Protein AF-A0A178ELN5-F1 (afdb_monomer_lite)

Secondary structure (DSSP, 8-state):
-----------------SBTTBSEEEPPPEE-STT-EEEEEEETTS-EEEEEEESS-GGGSSSEEEPSSS--EEEE--TTT---

Radius of gyration: 19.18 Å; chains: 1; bounding box: 44×32×62 Å

Foldseek 3Di:
DDDDDPPPDPPPPPLPCCDVPDQKDWDDWDDPDPQWIKIFIAGSVRDGDDMDIDSDDPCVPLQFPFDDPVTDTDDGADPVPRHD

Structure (mmCIF, N/CA/C/O backbone):
data_AF-A0A178ELN5-F1
#
_entry.id   AF-A0A178ELN5-F1
#
loop_
_atom_site.group_PDB
_atom_site.id
_atom_site.type_symbol
_atom_site.label_atom_id
_atom_site.label_alt_id
_atom_site.label_comp_id
_atom_site.label_asym_id
_atom_site.label_entity_id
_atom_site.label_seq_id
_atom_site.pdbx_PDB_ins_code
_atom_site.Cartn_x
_atom_site.Cartn_y
_atom_site.Cartn_z
_atom_site.occupancy
_atom_site.B_iso_or_equiv
_atom_site.auth_seq_id
_atom_site.auth_comp_id
_atom_site.auth_asym_id
_atom_site.auth_atom_id
_atom_site.pdbx_PDB_model_num
ATOM 1 N N . MET A 1 1 ? -28.928 -21.272 50.438 1.00 39.44 1 MET A N 1
ATOM 2 C CA . MET A 1 1 ? -28.497 -21.247 49.023 1.00 39.44 1 MET A CA 1
ATOM 3 C C . MET A 1 1 ? -27.749 -19.948 48.771 1.00 39.44 1 MET A C 1
ATOM 5 O O . MET A 1 1 ? -28.362 -18.896 48.863 1.00 39.44 1 MET A O 1
ATOM 9 N N . LYS A 1 2 ? -26.430 -19.994 48.554 1.00 42.16 2 LYS A N 1
ATOM 10 C CA . LYS A 1 2 ? -25.644 -18.812 48.169 1.00 42.16 2 LYS A CA 1
ATOM 11 C C . LYS A 1 2 ? -25.604 -18.762 46.639 1.00 42.16 2 LYS A C 1
ATOM 13 O O . LYS A 1 2 ? -24.980 -19.625 46.032 1.00 42.16 2 LYS A O 1
ATOM 18 N N . LEU A 1 3 ? -26.319 -17.812 46.034 1.00 54.72 3 LEU A N 1
ATOM 19 C CA . LEU A 1 3 ? -26.196 -17.510 44.607 1.00 54.72 3 LEU A CA 1
ATOM 20 C C . LEU A 1 3 ? -24.858 -16.793 44.391 1.00 54.72 3 LEU A C 1
ATOM 22 O O . LEU A 1 3 ? -24.730 -15.609 44.693 1.00 54.72 3 LEU A O 1
ATOM 26 N N . SER A 1 4 ? -23.860 -17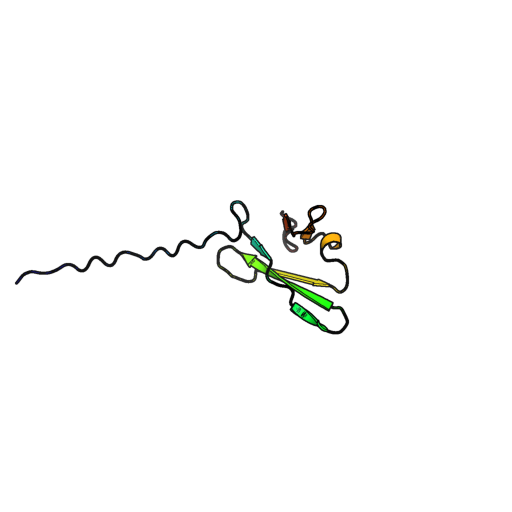.515 43.890 1.00 51.88 4 SER A N 1
ATOM 27 C CA . SER A 1 4 ? -22.654 -16.897 43.339 1.00 51.88 4 SER A CA 1
ATOM 28 C C . SER A 1 4 ? -22.987 -16.345 41.957 1.00 51.88 4 SER A C 1
ATOM 30 O O . SER A 1 4 ? -23.149 -17.105 41.004 1.00 51.88 4 SER A O 1
ATOM 32 N N . ALA A 1 5 ? -23.112 -15.024 41.851 1.00 58.97 5 ALA A N 1
ATOM 33 C CA . ALA A 1 5 ? -23.180 -14.338 40.570 1.00 58.97 5 ALA A CA 1
ATOM 34 C C . ALA A 1 5 ? -21.800 -14.425 39.897 1.00 58.97 5 ALA A C 1
ATOM 36 O O . ALA A 1 5 ? -20.841 -13.807 40.360 1.00 58.97 5 ALA A O 1
ATOM 37 N N . LEU A 1 6 ? -21.684 -15.216 38.825 1.00 58.44 6 LEU A N 1
ATOM 38 C CA . LEU A 1 6 ? -20.514 -15.162 37.952 1.00 58.44 6 LEU A CA 1
ATOM 39 C C . LEU A 1 6 ? -20.555 -13.835 37.184 1.00 58.44 6 LEU A C 1
ATOM 41 O O . LEU A 1 6 ? -21.365 -13.664 36.273 1.00 58.44 6 LEU A O 1
ATOM 45 N N . LEU A 1 7 ? -19.681 -12.897 37.555 1.00 59.41 7 L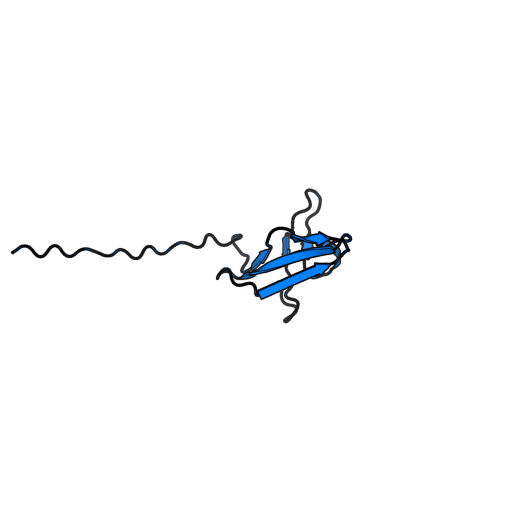EU A N 1
ATOM 46 C CA . LEU A 1 7 ? -19.388 -11.729 36.731 1.00 59.41 7 LEU A CA 1
ATOM 47 C C . LEU A 1 7 ? -18.689 -12.204 35.450 1.00 59.41 7 LEU A C 1
ATOM 49 O O . LEU A 1 7 ? -17.499 -12.513 35.451 1.00 59.41 7 LEU A O 1
ATOM 53 N N . LEU A 1 8 ? -19.437 -12.254 34.351 1.00 59.75 8 LEU A N 1
ATOM 54 C CA . LEU A 1 8 ? -18.888 -12.331 33.001 1.00 59.75 8 LEU A CA 1
ATOM 55 C C . LEU A 1 8 ? -18.274 -10.967 32.670 1.00 59.75 8 LEU A C 1
ATOM 57 O O . LEU A 1 8 ? -18.969 -10.054 32.227 1.00 59.75 8 LEU A O 1
ATOM 61 N N . ALA A 1 9 ? -16.979 -10.805 32.939 1.00 62.41 9 ALA A N 1
ATOM 62 C CA . ALA A 1 9 ? -16.239 -9.639 32.481 1.00 62.41 9 ALA A CA 1
ATOM 63 C C . ALA A 1 9 ? -16.160 -9.687 30.943 1.00 62.41 9 ALA A C 1
ATOM 65 O O . ALA A 1 9 ? -15.679 -10.688 30.401 1.00 62.41 9 ALA A O 1
ATOM 66 N N . PRO A 1 10 ? -16.621 -8.654 30.214 1.00 60.28 10 PRO A N 1
ATOM 67 C CA . PRO A 1 10 ? -16.404 -8.594 28.782 1.00 60.28 10 PRO A CA 1
ATOM 68 C C . PRO A 1 10 ? -14.899 -8.459 28.549 1.00 60.28 10 PRO A C 1
ATOM 70 O O . PRO A 1 10 ? -14.287 -7.451 28.902 1.00 60.28 10 PRO A O 1
ATOM 73 N N . LEU A 1 11 ? -14.298 -9.492 27.960 1.00 57.66 11 LEU A N 1
ATOM 74 C CA . LEU A 1 11 ? -12.983 -9.406 27.338 1.00 57.66 11 LEU A CA 1
ATOM 75 C C . LEU A 1 11 ? -13.127 -8.474 26.131 1.00 57.66 11 LEU A C 1
ATOM 77 O O . LEU A 1 11 ? -13.333 -8.917 25.003 1.00 57.66 11 LEU A O 1
ATOM 81 N N . ALA A 1 12 ? -13.086 -7.167 26.380 1.00 58.06 12 ALA A N 1
ATOM 82 C CA . ALA A 1 12 ? -12.872 -6.183 25.338 1.00 58.06 12 ALA A CA 1
ATOM 83 C C . ALA A 1 12 ? -11.460 -6.433 24.801 1.00 58.06 12 ALA A C 1
ATOM 85 O O . ALA A 1 12 ? -10.475 -5.967 25.371 1.00 58.06 12 ALA A O 1
ATOM 86 N N . GLY A 1 13 ? -11.360 -7.254 23.755 1.00 52.81 13 GLY A N 1
ATOM 87 C CA . GLY A 1 13 ? -10.127 -7.421 23.006 1.00 52.81 13 GLY A CA 1
ATOM 88 C C . GLY A 1 13 ? -9.740 -6.056 22.463 1.00 52.81 13 GLY A C 1
ATOM 89 O O . GLY A 1 13 ? -10.381 -5.543 21.548 1.00 52.81 13 GLY A O 1
ATOM 90 N N . SER A 1 14 ? -8.730 -5.436 23.062 1.00 48.34 14 SER A N 1
ATOM 91 C CA . SER A 1 14 ? -8.103 -4.258 22.497 1.00 48.34 14 SER A CA 1
ATOM 92 C C . SER A 1 14 ? -7.472 -4.682 21.175 1.00 48.34 14 SER A C 1
ATOM 94 O O . SER A 1 14 ? -6.422 -5.321 21.145 1.00 48.34 14 SER A O 1
ATOM 96 N N . VAL A 1 15 ? -8.126 -4.346 20.060 1.00 50.47 15 VAL A N 1
ATOM 97 C CA . VAL A 1 15 ? -7.426 -4.262 18.780 1.00 50.47 15 VAL A CA 1
ATOM 98 C C . VAL A 1 15 ? -6.350 -3.211 18.992 1.00 50.47 15 VAL A C 1
ATOM 100 O O . VAL A 1 15 ? -6.625 -2.018 19.127 1.00 50.47 15 VAL A O 1
ATOM 103 N N . VAL A 1 16 ? -5.113 -3.681 19.115 1.00 50.31 16 VAL A N 1
ATOM 104 C CA . VAL A 1 16 ? -3.936 -2.835 18.994 1.00 50.31 16 VAL A CA 1
ATOM 105 C C . VAL A 1 16 ? -4.050 -2.244 17.597 1.00 50.31 16 VAL A C 1
ATOM 107 O O . VAL A 1 16 ? -3.940 -2.971 16.611 1.00 50.31 16 VAL A O 1
ATOM 110 N N . ALA A 1 17 ? -4.398 -0.958 17.509 1.00 47.03 17 ALA A N 1
ATOM 111 C CA . ALA A 1 17 ? -4.433 -0.257 16.236 1.00 47.03 17 ALA A CA 1
ATOM 112 C C . ALA A 1 17 ? -3.112 -0.539 15.512 1.00 47.03 17 ALA A C 1
ATOM 114 O O . ALA A 1 17 ? -2.047 -0.457 16.126 1.00 47.03 17 ALA A O 1
ATOM 115 N N . ILE A 1 18 ? -3.195 -0.902 14.229 1.00 55.00 18 ILE A N 1
ATOM 116 C CA . ILE A 1 18 ? -2.050 -1.362 13.428 1.00 55.00 18 ILE A CA 1
ATOM 117 C C . ILE A 1 18 ? -0.889 -0.354 13.495 1.00 55.00 18 ILE A C 1
ATOM 119 O O . ILE A 1 18 ? 0.266 -0.764 13.461 1.00 55.00 18 ILE A O 1
ATOM 123 N N . CYS A 1 19 ? -1.197 0.934 13.698 1.00 44.69 19 CYS A N 1
ATOM 124 C CA . CYS A 1 19 ? -0.320 1.973 14.238 1.00 44.69 19 CYS A CA 1
ATOM 125 C C . CYS A 1 19 ? -1.185 3.032 14.964 1.00 44.69 19 CYS A C 1
ATOM 127 O O . CYS A 1 19 ? -2.289 3.325 14.491 1.00 44.69 19 CYS A O 1
ATOM 129 N N . PRO A 1 20 ? -0.731 3.665 16.064 1.00 44.84 20 PRO A N 1
ATOM 130 C CA . PRO A 1 20 ? -1.438 4.812 16.634 1.00 44.84 20 PRO A CA 1
ATOM 131 C C . PRO A 1 20 ? -1.544 5.936 15.588 1.00 44.84 20 PRO A C 1
ATOM 133 O O . PRO A 1 20 ? -0.534 6.402 15.070 1.00 44.84 20 PRO A O 1
ATOM 136 N N . GLY A 1 21 ? -2.776 6.339 15.256 1.00 51.59 21 GLY A N 1
ATOM 137 C CA . GLY A 1 21 ? -3.073 7.379 14.260 1.00 51.59 21 GLY A CA 1
ATOM 138 C C . GLY A 1 21 ? -3.427 6.881 12.852 1.00 51.59 21 GLY A C 1
ATOM 139 O O . GLY A 1 21 ? -3.848 7.690 12.031 1.00 51.59 21 GLY A O 1
ATOM 140 N N . PHE A 1 22 ? -3.332 5.576 12.573 1.00 55.66 22 PHE A N 1
ATOM 141 C CA . PHE A 1 22 ? -3.712 5.004 11.277 1.00 55.66 22 PHE A CA 1
ATOM 142 C C . PHE A 1 22 ? -4.964 4.131 11.412 1.00 55.66 22 PHE A C 1
ATOM 144 O O . PHE A 1 22 ? -4.993 3.178 12.188 1.00 55.66 22 PHE A O 1
ATOM 151 N N . ASN A 1 23 ? -5.999 4.434 10.622 1.00 74.44 23 ASN A N 1
ATOM 152 C CA . ASN A 1 23 ? -7.217 3.613 10.528 1.00 74.44 23 ASN A CA 1
ATOM 153 C C . ASN A 1 23 ? -7.065 2.422 9.568 1.00 74.44 23 ASN A C 1
ATOM 155 O O . ASN A 1 23 ? -7.999 1.634 9.417 1.00 74.44 23 ASN A O 1
ATOM 159 N N . TYR A 1 24 ? -5.904 2.307 8.918 1.00 83.50 24 TYR A N 1
ATOM 160 C CA . TYR A 1 24 ? -5.624 1.310 7.898 1.00 83.50 24 TYR A CA 1
ATOM 161 C C . TYR A 1 24 ? -4.285 0.620 8.146 1.00 83.50 24 TYR A C 1
ATOM 163 O O . TYR A 1 24 ? -3.333 1.238 8.622 1.00 83.50 24 TYR A O 1
ATOM 171 N N . GLY A 1 25 ? -4.210 -0.656 7.782 1.00 84.19 25 GLY A N 1
ATOM 172 C CA . GLY A 1 25 ? -2.990 -1.451 7.791 1.00 84.19 25 GLY A CA 1
ATOM 173 C C . GLY A 1 25 ? -2.669 -2.010 6.417 1.00 84.19 25 GLY A C 1
ATOM 174 O O . GLY A 1 25 ? -3.560 -2.465 5.704 1.00 84.19 25 GLY A O 1
ATOM 175 N N . ILE A 1 26 ? -1.389 -2.011 6.056 1.00 88.69 26 ILE A N 1
ATOM 176 C CA . ILE A 1 26 ? -0.905 -2.617 4.815 1.00 88.69 26 ILE A CA 1
ATOM 177 C C . ILE A 1 26 ? -0.422 -4.029 5.146 1.00 88.69 26 ILE A C 1
ATOM 179 O O . ILE A 1 26 ? 0.494 -4.216 5.944 1.00 88.69 26 ILE A O 1
ATOM 183 N N . GLY A 1 27 ? -1.057 -5.030 4.546 1.00 88.62 27 GLY A N 1
ATOM 184 C CA . GLY A 1 27 ? -0.655 -6.423 4.679 1.00 88.62 27 GLY A CA 1
ATOM 185 C C . GLY A 1 27 ? 0.689 -6.715 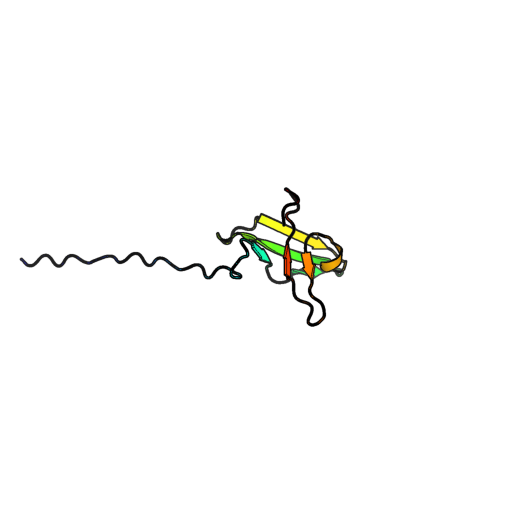4.011 1.00 88.62 27 GLY A C 1
ATOM 186 O O . GLY A 1 27 ? 1.177 -5.953 3.176 1.00 88.62 27 GLY A O 1
ATOM 187 N N . ASN A 1 28 ? 1.266 -7.867 4.353 1.00 90.25 28 ASN A N 1
ATOM 188 C CA . ASN A 1 28 ? 2.503 -8.343 3.740 1.00 90.25 28 ASN A CA 1
ATOM 189 C C . ASN A 1 28 ? 2.378 -8.478 2.217 1.00 90.25 28 ASN A C 1
ATOM 191 O O . ASN A 1 28 ? 1.295 -8.729 1.678 1.00 90.25 28 ASN A O 1
ATOM 195 N N . VAL A 1 29 ? 3.521 -8.345 1.541 1.00 92.62 29 VAL A N 1
ATOM 196 C CA . VAL A 1 29 ? 3.605 -8.527 0.094 1.00 92.62 29 VAL A CA 1
ATOM 197 C C . VAL A 1 29 ? 3.238 -9.960 -0.290 1.00 92.62 29 VAL A C 1
ATOM 199 O O . VAL A 1 29 ? 3.754 -10.929 0.265 1.00 92.62 29 VAL A O 1
ATOM 202 N N . GLN A 1 30 ? 2.347 -10.085 -1.266 1.00 95.56 30 GLN A N 1
ATOM 203 C CA . GLN A 1 30 ? 1.984 -11.339 -1.911 1.00 95.56 30 GLN A CA 1
ATOM 204 C C . GLN A 1 30 ? 2.601 -11.342 -3.308 1.00 95.56 30 GLN A C 1
ATOM 206 O O . GLN A 1 30 ? 2.245 -10.513 -4.147 1.00 95.56 30 GLN A O 1
ATOM 211 N N . ASN A 1 31 ? 3.539 -12.252 -3.558 1.00 95.62 31 ASN A N 1
ATOM 212 C CA . ASN A 1 31 ? 4.130 -12.414 -4.883 1.00 95.62 31 ASN A CA 1
ATOM 213 C C . ASN A 1 31 ? 3.182 -13.240 -5.764 1.00 95.62 31 ASN A C 1
ATOM 215 O O . ASN A 1 31 ? 2.819 -14.356 -5.395 1.00 95.62 31 ASN A O 1
ATOM 219 N N . LEU A 1 32 ? 2.777 -12.690 -6.910 1.00 95.75 32 LEU A N 1
ATOM 220 C CA . LEU A 1 32 ? 1.849 -13.335 -7.847 1.00 95.75 32 LEU A CA 1
ATOM 221 C C . LEU A 1 32 ? 2.563 -13.952 -9.064 1.00 95.75 32 LEU A C 1
ATOM 223 O O . LEU A 1 32 ? 1.906 -14.414 -9.994 1.00 95.75 32 LEU A O 1
ATOM 227 N N . GLY A 1 33 ? 3.898 -13.964 -9.073 1.00 94.62 33 GLY A N 1
ATOM 228 C CA . GLY A 1 33 ? 4.711 -14.363 -10.220 1.00 94.62 33 GLY A CA 1
ATOM 229 C C . GLY A 1 33 ? 4.930 -13.230 -11.229 1.00 94.62 33 GLY A C 1
ATOM 230 O O . GLY A 1 33 ? 4.325 -12.162 -11.149 1.00 94.62 33 GLY A O 1
ATOM 231 N N . ASN A 1 34 ? 5.846 -13.446 -12.179 1.00 93.75 34 ASN A N 1
ATOM 232 C CA . ASN A 1 34 ? 6.174 -12.502 -13.263 1.00 93.75 34 ASN A CA 1
ATOM 233 C C . ASN A 1 34 ? 6.520 -11.072 -12.795 1.00 93.75 34 ASN A C 1
ATOM 235 O O . ASN A 1 34 ? 6.248 -10.095 -13.489 1.00 93.75 34 ASN A O 1
ATOM 239 N N . GLY A 1 35 ? 7.102 -10.942 -11.598 1.00 92.31 35 GLY A N 1
ATOM 240 C CA . GLY A 1 35 ? 7.442 -9.647 -11.000 1.00 92.31 35 GLY A CA 1
ATOM 241 C C . GLY A 1 35 ? 6.239 -8.840 -10.499 1.00 92.31 35 GLY A C 1
ATOM 242 O O . GLY A 1 35 ? 6.414 -7.688 -10.110 1.00 92.31 35 GLY A O 1
ATOM 243 N N . ILE A 1 36 ? 5.034 -9.416 -10.492 1.00 95.75 36 ILE A N 1
ATOM 244 C CA . ILE A 1 36 ? 3.822 -8.778 -9.979 1.00 95.75 36 ILE A CA 1
ATOM 245 C C . ILE A 1 36 ? 3.709 -9.054 -8.481 1.00 95.75 36 ILE A C 1
ATOM 247 O O . ILE A 1 36 ? 3.742 -10.201 -8.031 1.00 95.75 36 ILE A O 1
ATOM 251 N N . ASN A 1 37 ? 3.521 -7.986 -7.716 1.00 96.06 37 ASN A N 1
ATOM 252 C CA . ASN A 1 37 ? 3.314 -8.033 -6.279 1.00 96.06 37 ASN A CA 1
ATOM 253 C C . ASN A 1 37 ? 1.961 -7.421 -5.918 1.00 96.06 37 ASN A C 1
ATOM 255 O O . ASN A 1 37 ? 1.487 -6.491 -6.579 1.00 96.06 37 ASN A O 1
ATOM 259 N N . ARG A 1 38 ? 1.355 -7.932 -4.845 1.00 95.50 38 ARG A N 1
ATOM 260 C CA . ARG A 1 38 ? 0.100 -7.427 -4.295 1.00 95.50 38 ARG A CA 1
ATOM 261 C C . ARG A 1 38 ? 0.221 -7.112 -2.811 1.00 95.50 38 ARG A C 1
ATOM 263 O O . ARG A 1 38 ? 0.718 -7.922 -2.035 1.00 95.50 38 ARG A O 1
ATOM 270 N N . TRP A 1 39 ? -0.324 -5.969 -2.419 1.00 94.38 39 TRP A N 1
ATOM 271 C CA . TRP A 1 39 ? -0.538 -5.575 -1.030 1.00 94.38 39 TRP A CA 1
ATOM 272 C C . TRP A 1 39 ? -2.030 -5.396 -0.800 1.00 94.38 39 TRP A C 1
ATOM 274 O O . TRP A 1 39 ? -2.722 -4.800 -1.624 1.00 94.38 39 TRP A O 1
ATOM 284 N N . THR A 1 40 ? -2.533 -5.928 0.308 1.00 94.06 40 THR A N 1
ATOM 285 C CA . THR A 1 40 ? -3.935 -5.752 0.714 1.00 94.06 40 THR A CA 1
ATOM 286 C C . THR A 1 40 ? -3.991 -4.736 1.839 1.00 94.06 40 THR A C 1
ATOM 288 O O . THR A 1 40 ? -3.181 -4.817 2.760 1.00 94.06 40 THR A O 1
ATOM 291 N N . ILE A 1 41 ? -4.921 -3.792 1.758 1.00 91.50 41 ILE A N 1
ATOM 292 C CA . ILE A 1 41 ? -5.141 -2.788 2.789 1.00 91.50 41 ILE A CA 1
ATOM 293 C C . ILE A 1 41 ? -6.347 -3.216 3.613 1.00 91.50 41 ILE A C 1
ATOM 295 O O . ILE A 1 41 ? -7.398 -3.557 3.067 1.00 91.50 41 ILE A O 1
ATOM 299 N N . TYR A 1 42 ? -6.176 -3.191 4.927 1.00 88.25 42 TYR A N 1
ATOM 300 C CA . TYR A 1 42 ? -7.183 -3.569 5.903 1.00 88.25 42 TYR A CA 1
ATOM 301 C C . TYR A 1 42 ? -7.613 -2.357 6.715 1.00 88.25 42 TYR A C 1
ATOM 303 O O . TYR A 1 42 ? -6.781 -1.506 7.017 1.00 88.25 42 TYR A O 1
ATOM 311 N N . ASP A 1 43 ? -8.889 -2.281 7.079 1.00 85.31 43 ASP A N 1
ATOM 312 C CA . ASP A 1 43 ? -9.363 -1.322 8.077 1.00 85.31 43 ASP A CA 1
ATOM 313 C C . ASP A 1 43 ? -9.092 -1.806 9.516 1.00 85.31 43 ASP A C 1
ATOM 315 O O . ASP A 1 43 ? -8.577 -2.904 9.752 1.00 85.31 43 ASP A O 1
ATOM 319 N N . SER A 1 44 ? -9.472 -0.991 10.501 1.00 80.94 44 SER A N 1
ATOM 320 C CA . SER A 1 44 ? -9.389 -1.326 11.930 1.00 80.94 44 SER A CA 1
ATOM 321 C C . SER A 1 44 ? -10.245 -2.531 12.349 1.00 80.94 44 SER A C 1
ATOM 323 O O . SER A 1 44 ? -10.027 -3.087 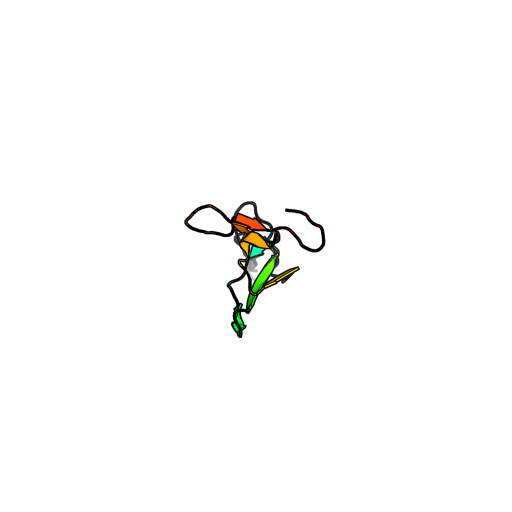13.423 1.00 80.94 44 SER A O 1
ATOM 325 N N . GLY A 1 45 ? -11.194 -2.955 11.511 1.00 82.12 45 GLY A N 1
ATOM 326 C CA . GLY A 1 45 ? -11.992 -4.168 11.681 1.00 82.12 45 GLY A CA 1
ATOM 327 C C . GLY A 1 45 ? -11.383 -5.403 11.011 1.00 82.12 45 GLY A C 1
ATOM 328 O O . GLY A 1 45 ? -12.075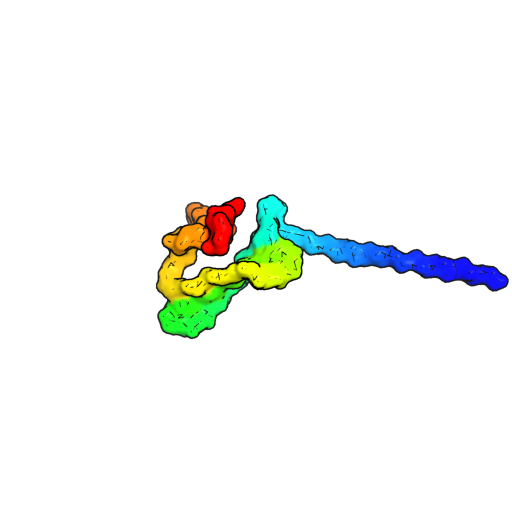 -6.413 10.886 1.00 82.12 45 GLY A O 1
ATOM 329 N N . CYS A 1 46 ? -10.127 -5.334 10.554 1.00 79.25 46 CYS A N 1
ATOM 330 C CA . CYS A 1 46 ? -9.432 -6.394 9.816 1.00 79.25 46 CYS A CA 1
ATOM 331 C C . CYS A 1 46 ? -10.117 -6.790 8.496 1.00 79.25 46 CYS A C 1
ATOM 333 O O . CYS A 1 46 ? -9.882 -7.884 7.975 1.00 79.25 46 CYS A O 1
ATOM 335 N N . ARG A 1 47 ? -10.958 -5.921 7.925 1.00 85.69 47 ARG A N 1
ATOM 336 C CA . ARG A 1 47 ? -11.608 -6.176 6.634 1.00 85.69 47 ARG A CA 1
ATOM 337 C C . ARG A 1 47 ? -10.731 -5.635 5.522 1.00 85.69 47 ARG A C 1
ATOM 339 O O . ARG A 1 47 ? -10.247 -4.512 5.618 1.00 85.69 47 ARG A O 1
ATOM 346 N N . ALA A 1 48 ? -10.546 -6.417 4.463 1.00 89.38 48 ALA A N 1
ATOM 347 C CA . ALA A 1 48 ? -9.879 -5.932 3.263 1.00 89.38 48 ALA A CA 1
ATOM 348 C C . ALA A 1 48 ? -10.749 -4.847 2.613 1.00 89.38 48 ALA A C 1
ATOM 350 O O . ALA A 1 48 ? -11.887 -5.117 2.225 1.00 89.38 48 ALA A O 1
ATOM 351 N N . VAL A 1 49 ? -10.220 -3.630 2.520 1.00 89.62 49 VAL A N 1
ATOM 352 C CA . VAL A 1 49 ? -10.932 -2.460 1.983 1.00 89.62 49 VAL A CA 1
ATOM 353 C C . VAL A 1 49 ? -10.355 -1.973 0.660 1.00 89.62 49 VAL A C 1
ATOM 355 O O . VAL A 1 49 ? -11.054 -1.303 -0.089 1.00 89.62 49 VAL A O 1
ATOM 358 N N . ASP A 1 50 ? -9.101 -2.316 0.357 1.00 92.25 50 ASP A N 1
ATOM 359 C CA . ASP A 1 50 ? -8.420 -1.923 -0.878 1.00 92.25 50 ASP A CA 1
ATOM 360 C C . ASP A 1 50 ? -7.240 -2.872 -1.168 1.00 92.25 50 ASP A C 1
ATOM 362 O O . ASP A 1 50 ? -6.847 -3.688 -0.325 1.00 92.25 50 ASP A O 1
ATOM 366 N N . SER A 1 51 ? -6.650 -2.790 -2.359 1.00 93.62 51 SER A N 1
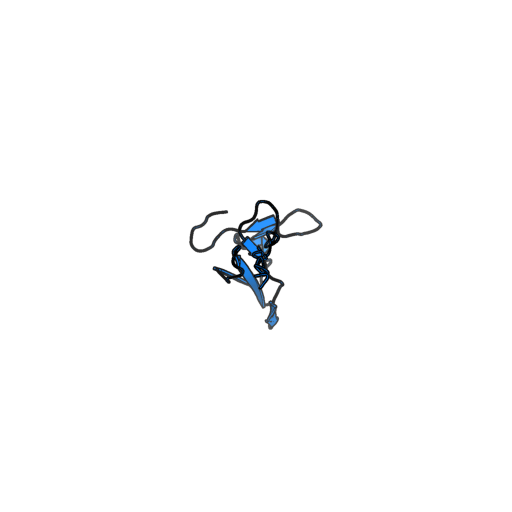ATOM 367 C CA . SER A 1 51 ? -5.400 -3.480 -2.672 1.00 93.62 51 SER A CA 1
ATOM 368 C C . SER A 1 51 ? -4.616 -2.799 -3.788 1.00 93.62 51 SER A C 1
ATOM 370 O O . SER A 1 51 ? -5.190 -2.402 -4.797 1.00 93.62 51 SER A O 1
ATOM 372 N N . LEU A 1 52 ? -3.289 -2.784 -3.666 1.00 95.06 52 LEU A N 1
ATOM 373 C CA . LEU A 1 52 ? -2.391 -2.401 -4.753 1.00 95.06 52 LEU A CA 1
ATOM 374 C C . LEU A 1 52 ? -1.811 -3.663 -5.391 1.00 95.06 52 LEU A C 1
ATOM 376 O O . LEU A 1 52 ? -1.141 -4.434 -4.707 1.00 95.06 52 LEU A O 1
ATOM 380 N N . THR A 1 53 ? -2.029 -3.854 -6.692 1.00 96.00 53 THR A N 1
ATOM 381 C CA . THR A 1 53 ? -1.354 -4.890 -7.490 1.00 96.00 53 THR A CA 1
ATOM 382 C C . THR A 1 53 ? -0.519 -4.211 -8.562 1.00 96.00 53 THR A C 1
ATOM 384 O O . THR A 1 53 ? -1.054 -3.456 -9.371 1.00 96.00 53 THR A O 1
ATOM 387 N N . THR A 1 54 ? 0.791 -4.437 -8.563 1.00 94.81 54 THR A N 1
ATOM 388 C CA . THR A 1 54 ? 1.703 -3.755 -9.489 1.00 94.81 54 THR A CA 1
ATOM 389 C C . THR A 1 54 ? 2.980 -4.558 -9.714 1.00 94.81 54 THR A C 1
ATOM 391 O O . THR A 1 54 ? 3.406 -5.326 -8.853 1.00 94.81 54 THR A O 1
ATOM 394 N N . ASN A 1 55 ? 3.600 -4.369 -10.878 1.00 95.06 55 ASN A N 1
ATOM 395 C CA . ASN A 1 55 ? 4.953 -4.836 -11.190 1.00 95.06 55 ASN A CA 1
ATOM 396 C C . ASN A 1 55 ? 6.011 -3.721 -11.076 1.00 95.06 55 ASN A C 1
ATOM 398 O O . ASN A 1 55 ? 7.161 -3.915 -11.466 1.00 95.06 55 ASN A O 1
ATOM 402 N N . LYS A 1 56 ? 5.617 -2.537 -10.594 1.00 93.19 56 LYS A N 1
ATOM 403 C CA . LYS A 1 56 ? 6.489 -1.373 -10.378 1.00 93.19 56 LYS A CA 1
ATOM 404 C C . LYS A 1 56 ? 6.765 -1.170 -8.890 1.00 93.19 56 LYS A C 1
ATOM 406 O O . LYS A 1 56 ? 6.211 -1.868 -8.041 1.00 93.19 56 LYS A O 1
ATOM 411 N N . ASN A 1 57 ? 7.602 -0.183 -8.572 1.00 89.44 57 ASN A N 1
ATOM 412 C CA . ASN A 1 57 ? 7.813 0.239 -7.196 1.00 89.44 57 ASN A CA 1
ATOM 413 C C . ASN A 1 57 ? 6.478 0.727 -6.583 1.00 89.44 57 ASN A C 1
ATOM 415 O O . ASN A 1 57 ? 5.868 1.653 -7.125 1.00 89.44 57 ASN A O 1
ATOM 419 N N . PRO A 1 58 ? 6.006 0.132 -5.471 1.00 90.94 58 PRO A N 1
ATOM 420 C CA . PRO A 1 58 ? 4.764 0.536 -4.814 1.00 90.94 58 PRO A CA 1
ATOM 421 C C . PRO A 1 58 ? 4.752 2.006 -4.366 1.00 90.94 58 PRO A C 1
ATOM 423 O O . PRO A 1 58 ? 3.685 2.618 -4.348 1.00 90.94 58 PRO A O 1
ATOM 426 N N . CYS A 1 59 ? 5.918 2.584 -4.061 1.00 90.06 59 CYS A N 1
ATOM 427 C CA . CYS A 1 59 ? 6.058 3.978 -3.632 1.00 90.06 59 CYS A CA 1
ATOM 428 C C . CYS A 1 59 ? 5.708 4.995 -4.732 1.00 90.06 59 CYS A C 1
ATOM 430 O O . CYS A 1 59 ? 5.323 6.120 -4.429 1.00 90.06 59 CYS A O 1
ATOM 432 N N . ASP A 1 60 ? 5.803 4.590 -6.002 1.00 90.50 60 ASP A N 1
ATOM 433 C CA . ASP A 1 60 ? 5.548 5.463 -7.155 1.00 90.50 60 ASP A CA 1
ATOM 434 C C . ASP A 1 60 ? 4.094 5.360 -7.650 1.00 90.50 60 ASP A C 1
ATOM 436 O O . ASP A 1 60 ? 3.695 6.045 -8.588 1.00 90.50 60 ASP A O 1
ATOM 440 N N . SER A 1 61 ? 3.284 4.488 -7.037 1.00 88.88 61 SER A N 1
ATOM 441 C CA . SER A 1 61 ? 1.887 4.261 -7.435 1.00 88.88 61 SER A CA 1
ATOM 442 C C . SER A 1 61 ? 0.936 5.388 -7.023 1.00 88.88 61 SER A C 1
ATOM 444 O O . SER A 1 61 ? -0.166 5.481 -7.554 1.00 88.88 61 SER A O 1
ATOM 446 N N . GLY A 1 62 ? 1.329 6.205 -6.041 1.00 87.50 62 GLY A N 1
ATOM 447 C CA . GLY A 1 62 ? 0.449 7.163 -5.369 1.00 87.50 62 GLY A CA 1
ATOM 448 C C . GLY A 1 62 ? -0.449 6.540 -4.291 1.00 87.50 62 GLY A C 1
ATOM 449 O O . GLY A 1 62 ? -0.882 7.259 -3.398 1.00 87.50 62 GLY A O 1
ATOM 450 N N . THR A 1 63 ? -0.671 5.219 -4.309 1.00 90.44 63 THR A N 1
ATOM 451 C CA . THR A 1 63 ? -1.446 4.500 -3.280 1.00 90.44 63 THR A CA 1
ATOM 452 C C . THR A 1 63 ? -0.688 4.397 -1.961 1.00 90.44 63 THR A C 1
ATOM 454 O O . THR A 1 63 ? -1.297 4.477 -0.897 1.00 90.44 63 THR A O 1
ATOM 457 N N . PHE A 1 64 ? 0.635 4.237 -2.009 1.00 91.25 64 PHE A N 1
ATOM 458 C CA . PHE A 1 64 ? 1.486 4.198 -0.822 1.00 91.25 64 PHE A CA 1
ATOM 459 C C . PHE A 1 64 ? 2.481 5.353 -0.831 1.00 91.25 64 PHE A C 1
ATOM 461 O O . PHE A 1 64 ? 3.066 5.675 -1.863 1.00 91.25 64 PHE A O 1
ATOM 468 N N . GLY A 1 65 ? 2.687 5.965 0.334 1.00 89.12 65 GLY A N 1
ATOM 469 C CA . GLY A 1 65 ? 3.843 6.816 0.593 1.00 89.12 65 GLY A CA 1
ATOM 470 C C . GLY A 1 65 ? 4.936 6.021 1.291 1.00 89.12 65 GLY A C 1
ATOM 471 O O . GLY A 1 65 ? 4.654 5.128 2.096 1.00 89.12 65 GLY A O 1
ATOM 472 N N . CYS A 1 66 ? 6.179 6.363 0.973 1.00 89.44 66 CYS A N 1
ATOM 473 C CA . CYS A 1 66 ? 7.362 5.730 1.531 1.00 89.44 66 CYS A CA 1
ATOM 474 C C . CYS A 1 66 ? 8.259 6.763 2.211 1.00 89.44 66 CYS A C 1
ATOM 476 O O . CYS A 1 66 ? 8.392 7.895 1.737 1.00 89.44 66 CYS A O 1
ATOM 478 N N . SER A 1 67 ? 8.885 6.374 3.320 1.00 88.00 67 SER A N 1
ATOM 479 C CA . SER A 1 67 ? 9.939 7.169 3.953 1.00 88.00 67 SER A CA 1
ATOM 480 C C . SER A 1 67 ? 11.253 7.093 3.162 1.00 88.00 67 SER A C 1
ATOM 482 O O . SER A 1 67 ? 11.450 6.160 2.378 1.00 88.00 67 SER A O 1
ATOM 484 N N . PRO A 1 68 ? 12.203 8.014 3.410 1.00 86.31 68 PRO A N 1
ATOM 485 C CA . PRO A 1 68 ? 13.608 7.788 3.082 1.00 86.31 68 PRO A CA 1
ATOM 486 C C . PRO A 1 68 ? 14.150 6.515 3.761 1.00 86.31 68 PRO A C 1
ATOM 488 O O . PRO A 1 68 ? 13.529 6.030 4.712 1.00 86.31 68 PRO A O 1
ATOM 491 N N . PRO A 1 69 ? 15.305 5.981 3.315 1.00 84.69 69 PRO A N 1
ATOM 492 C CA . PRO A 1 69 ? 15.920 4.796 3.905 1.00 84.69 69 PRO A CA 1
ATOM 493 C C . PRO A 1 69 ? 16.036 4.876 5.443 1.00 84.69 69 PRO A C 1
ATOM 495 O O . PRO A 1 69 ? 16.535 5.884 5.946 1.00 84.69 69 PRO A O 1
ATOM 498 N N . PRO A 1 70 ? 15.624 3.831 6.190 1.00 83.56 70 PRO A N 1
ATOM 499 C CA . PRO A 1 70 ? 15.059 2.568 5.707 1.00 83.56 70 PRO A CA 1
ATOM 500 C C . PRO A 1 70 ? 13.653 2.755 5.118 1.00 83.56 70 PRO A C 1
ATOM 502 O O . PRO A 1 70 ? 12.793 3.376 5.734 1.00 83.56 70 PRO A O 1
ATOM 505 N N . ILE A 1 71 ? 13.427 2.212 3.916 1.00 82.12 71 ILE A N 1
ATOM 506 C CA . ILE A 1 71 ? 12.158 2.372 3.200 1.00 82.12 71 ILE A CA 1
ATOM 507 C C . ILE A 1 71 ? 11.063 1.628 3.965 1.00 82.12 71 ILE A C 1
ATOM 509 O O . ILE A 1 71 ? 11.033 0.397 3.975 1.00 82.12 71 ILE A O 1
ATOM 513 N N . ILE A 1 72 ? 10.161 2.384 4.583 1.00 85.62 72 ILE A N 1
ATOM 514 C CA . ILE A 1 72 ? 8.928 1.877 5.184 1.00 85.62 72 ILE A CA 1
ATOM 515 C C . ILE A 1 72 ? 7.730 2.581 4.559 1.00 85.62 72 ILE A C 1
ATOM 517 O O . ILE A 1 72 ? 7.820 3.737 4.139 1.00 85.62 72 ILE A O 1
ATOM 521 N N . PHE A 1 73 ? 6.592 1.892 4.515 1.00 87.62 73 PHE A N 1
ATOM 522 C CA . PHE A 1 73 ? 5.334 2.540 4.168 1.00 87.62 73 PHE A CA 1
ATOM 523 C C . PHE A 1 73 ? 4.909 3.450 5.318 1.00 87.62 73 PHE A C 1
ATOM 525 O O . PHE A 1 73 ? 4.778 2.997 6.453 1.00 87.62 73 PHE A O 1
ATOM 532 N N . ASN A 1 74 ? 4.710 4.733 5.026 1.00 86.00 74 ASN A N 1
ATOM 533 C CA . ASN A 1 74 ? 4.336 5.744 6.019 1.00 86.00 74 ASN A CA 1
ATOM 534 C C . ASN A 1 74 ? 3.017 6.454 5.689 1.00 86.00 74 ASN A C 1
ATOM 536 O O . ASN A 1 74 ? 2.563 7.293 6.464 1.00 86.00 74 ASN A O 1
ATOM 540 N N . ARG A 1 75 ? 2.407 6.137 4.542 1.00 86.44 75 ARG A N 1
ATOM 541 C CA . ARG A 1 75 ? 1.127 6.695 4.110 1.00 86.44 75 ARG A CA 1
ATOM 542 C C . ARG A 1 75 ? 0.388 5.707 3.219 1.00 86.44 75 ARG A C 1
ATOM 544 O O . ARG A 1 75 ? 1.009 4.989 2.437 1.00 86.44 75 ARG A O 1
ATOM 551 N N . TYR A 1 76 ? -0.931 5.743 3.296 1.00 88.19 76 TYR A N 1
ATOM 552 C CA . TYR A 1 76 ? -1.838 5.112 2.349 1.00 88.19 76 TYR A CA 1
ATOM 553 C C . TYR A 1 76 ? -2.778 6.187 1.797 1.00 88.19 76 TYR A C 1
ATOM 555 O O . TYR A 1 76 ? -3.127 7.124 2.506 1.00 88.19 76 TYR A O 1
ATOM 563 N N . THR A 1 77 ? -3.145 6.087 0.526 1.00 89.31 77 THR A N 1
ATOM 564 C CA . THR A 1 77 ? -4.149 6.939 -0.110 1.00 89.31 77 THR A CA 1
ATOM 565 C C . THR A 1 77 ? -5.223 6.041 -0.694 1.00 89.31 77 THR A C 1
ATOM 567 O O . THR A 1 77 ? -4.936 5.178 -1.526 1.00 89.31 77 THR A O 1
ATOM 570 N N . ASN A 1 78 ? -6.457 6.234 -0.238 1.00 86.31 78 ASN A N 1
ATOM 571 C CA . ASN A 1 78 ? -7.589 5.414 -0.626 1.00 86.31 78 ASN A CA 1
ATOM 572 C C . ASN A 1 78 ? -7.906 5.594 -2.111 1.00 86.31 78 ASN A C 1
ATOM 574 O O . ASN A 1 78 ? -8.154 6.710 -2.562 1.00 86.31 78 ASN A O 1
ATOM 578 N N . THR A 1 79 ? -7.913 4.501 -2.875 1.00 87.31 79 THR A N 1
ATOM 579 C CA . THR A 1 79 ? -8.095 4.572 -4.334 1.00 87.31 79 THR A CA 1
ATOM 580 C C . THR A 1 79 ? -9.532 4.893 -4.758 1.00 87.31 79 THR A C 1
ATOM 582 O O . THR A 1 79 ? -9.747 5.363 -5.873 1.00 87.31 79 THR A O 1
ATOM 585 N N . PHE A 1 80 ? -10.511 4.702 -3.869 1.00 85.12 80 PHE A N 1
ATOM 586 C CA . PHE A 1 80 ? -11.927 4.977 -4.121 1.00 85.12 80 PHE A CA 1
ATOM 587 C C . PHE A 1 80 ? -12.316 6.419 -3.785 1.00 85.12 80 PHE A C 1
ATOM 589 O O . PHE A 1 80 ? -13.151 7.006 -4.470 1.00 85.12 80 PHE A O 1
ATOM 596 N N . THR A 1 81 ? -11.741 6.985 -2.720 1.00 83.50 81 THR A N 1
ATOM 597 C CA . THR A 1 81 ? -12.103 8.324 -2.216 1.00 83.50 81 THR A CA 1
ATOM 598 C C . THR A 1 81 ? -11.017 9.376 -2.421 1.00 83.50 81 THR A C 1
ATOM 600 O O . THR A 1 81 ? -11.300 10.566 -2.307 1.00 83.50 81 THR A O 1
ATOM 603 N N . GLY A 1 82 ? -9.776 8.968 -2.698 1.00 80.00 82 GLY A N 1
ATOM 604 C CA . GLY A 1 82 ? -8.612 9.854 -2.787 1.00 80.00 82 GLY A CA 1
ATOM 605 C C . GLY A 1 82 ? -8.126 10.399 -1.439 1.00 80.00 82 GLY A C 1
ATOM 606 O O . GLY A 1 82 ? -7.228 11.237 -1.413 1.00 80.00 82 GLY A O 1
ATOM 607 N N . LEU A 1 83 ? -8.711 9.955 -0.322 1.00 79.19 83 LEU A N 1
ATOM 608 C CA . LEU A 1 83 ? -8.371 10.436 1.018 1.00 79.19 83 LEU A CA 1
ATOM 609 C C . LEU A 1 83 ? -7.111 9.746 1.557 1.00 79.19 83 LEU A C 1
ATOM 611 O O . LEU A 1 83 ? -6.900 8.556 1.310 1.00 79.19 83 LEU A O 1
ATOM 615 N N . MET A 1 84 ? -6.293 10.504 2.291 1.00 69.75 84 MET A N 1
ATOM 616 C CA . MET A 1 84 ? -5.055 10.046 2.941 1.00 69.75 84 MET A CA 1
ATOM 617 C C . MET A 1 84 ? -5.265 9.801 4.432 1.00 69.75 84 MET A C 1
ATOM 619 O O . MET A 1 84 ? -6.009 10.600 5.044 1.00 69.75 84 MET A O 1
#

Sequence (84 aa):
MKLSALLLAPLAGSVVAICPGFNYGIGNVQNLGNGINRWTIYDSGCRAVDSLTTNKNPCDSGTFGCSPPPIIFNRYTNTFTGLM

pLDDT: mean 79.26, std 16.7, range [39.44, 96.06]